Protein AF-A0A7V3H6P4-F1 (afdb_monomer_lite)

Foldseek 3Di:
DPPVPVVVVVVVVVVVVVVVVVVVVLVVVCCCCCVPVVADAPCSVVVVVVLVVVLVVCCVVPVDHSVVCVVVSVVVVVVVVVVCVVVLCVQQVPPDPPSNVSSHVVNVVVNVVSD

Sequence (115 aa):
MPGAPVELFLQTLLDGILIGGTLVVIAAGFSLCFGVMHVIDFAVGEWVMLGAYAAFWFQEFTGSDPLAALPLFFALFFAGGYLLQPLIQRVTAGRRPHPVLMGLLFTFGLATLAK

Structure (mmCIF, N/CA/C/O backbone):
data_AF-A0A7V3H6P4-F1
#
_entry.id   AF-A0A7V3H6P4-F1
#
loop_
_atom_site.group_PDB
_atom_site.id
_atom_site.type_symbol
_atom_site.label_atom_id
_atom_site.label_alt_id
_atom_site.label_comp_id
_atom_site.label_asym_id
_atom_site.label_entity_id
_atom_site.label_seq_id
_atom_site.pdbx_PDB_ins_code
_atom_site.Cartn_x
_atom_site.Cartn_y
_atom_site.Cartn_z
_atom_site.occupancy
_atom_site.B_iso_or_equiv
_atom_site.auth_seq_id
_atom_site.auth_comp_id
_atom_site.auth_asym_id
_atom_site.auth_atom_id
_atom_site.pdbx_PDB_model_num
ATOM 1 N N . MET A 1 1 ? -15.605 5.106 36.929 1.00 55.44 1 MET A N 1
ATOM 2 C CA . MET A 1 1 ? -15.333 3.653 36.892 1.00 55.44 1 MET A CA 1
ATOM 3 C C . MET A 1 1 ? -13.818 3.452 36.916 1.00 55.44 1 MET A C 1
ATOM 5 O O . MET A 1 1 ? -13.161 3.876 35.970 1.00 55.44 1 MET A O 1
ATOM 9 N N . PRO A 1 2 ? -13.243 2.944 38.022 1.00 51.41 2 PRO A N 1
ATOM 10 C CA . PRO A 1 2 ? -11.801 2.738 38.167 1.00 51.41 2 PRO A CA 1
ATOM 11 C C . PRO A 1 2 ? -11.371 1.537 37.308 1.00 51.41 2 PRO A C 1
ATOM 13 O O . PRO A 1 2 ? -11.807 0.418 37.544 1.00 51.41 2 PRO A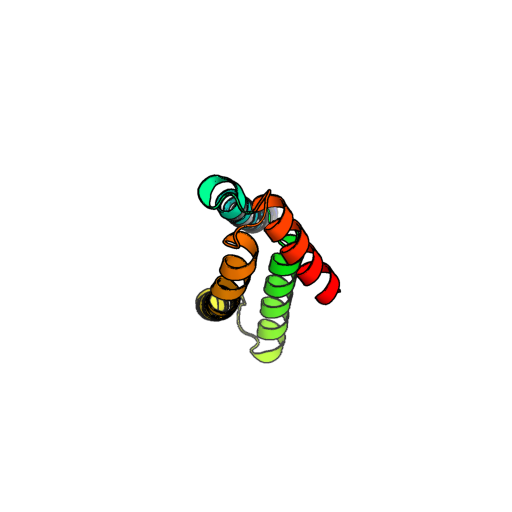 O 1
ATOM 16 N N . GLY A 1 3 ? -10.595 1.815 36.261 1.00 58.53 3 GLY A N 1
ATOM 17 C CA . GLY A 1 3 ? -10.220 0.890 35.176 1.00 58.53 3 GLY A CA 1
ATOM 18 C C . GLY A 1 3 ? -9.891 1.639 33.874 1.00 58.53 3 GLY A C 1
ATOM 19 O O . GLY A 1 3 ? -9.035 1.218 33.104 1.00 58.53 3 GLY A O 1
ATOM 20 N N . ALA A 1 4 ? -10.464 2.839 33.715 1.00 68.31 4 ALA A N 1
ATOM 21 C CA . ALA A 1 4 ? -10.285 3.718 32.559 1.00 68.31 4 ALA A CA 1
ATOM 22 C C . ALA A 1 4 ? -8.830 4.016 32.123 1.00 68.31 4 ALA A C 1
ATOM 24 O O . ALA A 1 4 ? -8.602 4.037 30.918 1.00 68.31 4 ALA A O 1
ATOM 25 N N . PRO A 1 5 ? -7.833 4.251 33.010 1.00 80.62 5 PRO A N 1
ATOM 26 C CA . PRO A 1 5 ? -6.511 4.669 32.537 1.00 80.62 5 PRO A CA 1
ATOM 27 C C . PRO A 1 5 ? -5.717 3.533 31.878 1.00 80.62 5 PRO A C 1
ATOM 29 O O . PRO A 1 5 ? -4.987 3.786 30.925 1.00 80.62 5 PRO A O 1
ATOM 32 N N . VAL A 1 6 ? -5.863 2.293 32.360 1.00 87.06 6 VAL A N 1
ATOM 33 C CA . VAL A 1 6 ? -5.159 1.132 31.787 1.00 87.06 6 VAL A CA 1
ATOM 34 C C . VAL A 1 6 ? -5.815 0.709 30.475 1.00 87.06 6 VAL A C 1
ATOM 36 O O . VAL A 1 6 ? -5.105 0.460 29.507 1.00 87.06 6 VAL A O 1
ATOM 39 N N . GLU A 1 7 ? -7.149 0.712 30.421 1.00 88.88 7 GLU A N 1
ATOM 40 C CA . GLU A 1 7 ? -7.918 0.440 29.199 1.00 88.88 7 GLU A CA 1
ATOM 41 C C . GLU A 1 7 ? -7.556 1.434 28.083 1.00 88.88 7 GLU A C 1
ATOM 43 O O . GLU A 1 7 ? -7.208 1.034 26.974 1.00 88.88 7 GLU A O 1
ATOM 48 N N . LEU A 1 8 ? -7.546 2.736 28.401 1.00 89.69 8 LEU A N 1
ATOM 49 C CA . LEU A 1 8 ? -7.212 3.795 27.448 1.00 89.69 8 LEU A CA 1
ATOM 50 C C . LEU A 1 8 ? -5.762 3.689 26.964 1.00 89.69 8 LEU A C 1
ATOM 52 O O . LEU A 1 8 ? -5.483 3.900 25.784 1.00 89.69 8 LEU A O 1
ATOM 56 N N . PHE A 1 9 ? -4.835 3.355 27.867 1.00 92.44 9 PHE A N 1
ATOM 57 C CA . PHE A 1 9 ? -3.438 3.135 27.509 1.00 92.44 9 PHE A CA 1
ATOM 58 C C . PHE A 1 9 ? -3.293 1.962 26.535 1.00 92.44 9 PHE A C 1
ATOM 60 O O . PHE A 1 9 ? -2.602 2.091 25.525 1.00 92.44 9 PHE A O 1
ATOM 67 N N . LEU A 1 10 ? -3.974 0.843 26.803 1.00 93.75 10 LEU A N 1
ATOM 68 C CA . LEU A 1 10 ? -3.932 -0.339 25.944 1.00 93.75 10 LEU A CA 1
ATOM 69 C C . LEU A 1 10 ? -4.540 -0.053 24.565 1.00 93.75 10 LEU A C 1
ATOM 71 O O . LEU A 1 10 ? -3.943 -0.403 23.551 1.00 93.75 10 LEU A O 1
ATOM 75 N N . GLN A 1 11 ? -5.685 0.631 24.526 1.00 92.44 11 GLN A N 1
ATOM 76 C CA . GLN A 1 11 ? -6.340 1.039 23.285 1.00 92.44 11 GLN A CA 1
ATOM 77 C C . GLN A 1 11 ? -5.448 1.969 22.456 1.00 92.44 11 GLN A C 1
ATOM 79 O O . GLN A 1 11 ? -5.217 1.710 21.282 1.00 92.44 11 GLN A O 1
ATOM 84 N N . THR A 1 12 ? -4.865 2.997 23.079 1.00 94.44 12 THR A N 1
ATOM 85 C CA . THR A 1 12 ? -3.969 3.941 22.388 1.00 94.44 12 THR A CA 1
ATOM 86 C C . THR A 1 12 ? -2.724 3.239 21.838 1.00 94.44 12 THR A C 1
ATOM 88 O O . THR A 1 12 ? -2.257 3.561 20.746 1.00 94.44 12 THR A O 1
ATOM 91 N N . LEU A 1 13 ? -2.180 2.262 22.574 1.00 96.06 13 LEU A N 1
ATOM 92 C CA . LEU A 1 13 ? -1.060 1.447 22.106 1.00 96.06 13 LEU A CA 1
ATOM 93 C C . LEU A 1 13 ? -1.455 0.628 20.869 1.00 96.06 13 LEU A C 1
ATOM 95 O O . LEU A 1 13 ? -0.710 0.603 19.891 1.00 96.06 13 LEU A O 1
ATOM 99 N N . LEU A 1 14 ? -2.623 -0.020 20.905 1.00 95.56 14 LEU A N 1
ATOM 100 C CA . LEU A 1 14 ? -3.153 -0.795 19.783 1.00 95.56 14 LEU A CA 1
ATOM 101 C C . LEU A 1 14 ? -3.408 0.092 18.562 1.00 95.56 14 LEU A C 1
ATOM 103 O O . LEU A 1 14 ? -2.929 -0.238 17.481 1.00 95.56 14 LEU A O 1
ATOM 107 N N . ASP A 1 15 ? -4.057 1.242 18.732 1.00 93.88 15 ASP A N 1
ATOM 108 C CA . ASP A 1 15 ? -4.292 2.210 17.656 1.00 93.88 15 ASP A CA 1
ATOM 109 C C . ASP A 1 15 ? -2.967 2.690 17.044 1.00 93.88 15 ASP A C 1
ATOM 111 O O . ASP A 1 15 ? -2.812 2.733 15.821 1.00 93.88 15 ASP A O 1
ATOM 115 N N . GLY A 1 16 ? -1.965 2.970 17.884 1.00 95.75 16 GLY A N 1
ATOM 116 C CA . GLY A 1 16 ? -0.620 3.329 17.440 1.00 95.75 16 GLY A CA 1
ATOM 117 C C . GLY A 1 16 ? 0.055 2.224 16.622 1.00 95.75 16 GLY A C 1
ATOM 118 O O . GLY A 1 16 ? 0.672 2.512 15.595 1.00 95.75 16 GLY A O 1
ATOM 119 N N . ILE A 1 17 ? -0.089 0.959 17.029 1.00 96.06 17 ILE A N 1
ATOM 120 C CA . ILE A 1 17 ? 0.433 -0.197 16.285 1.00 96.06 17 ILE A CA 1
ATOM 121 C C . ILE A 1 17 ? -0.313 -0.382 14.962 1.00 96.06 17 ILE A C 1
ATOM 123 O O . ILE A 1 17 ? 0.328 -0.650 13.949 1.00 96.06 17 ILE A O 1
ATOM 127 N N . LEU A 1 18 ? -1.636 -0.220 14.936 1.00 92.69 18 LEU A N 1
ATOM 128 C CA . LEU A 1 18 ? -2.442 -0.351 13.719 1.00 92.69 18 LEU A CA 1
ATOM 129 C C . LEU A 1 18 ? -2.075 0.724 12.685 1.00 92.69 18 LEU A C 1
ATOM 131 O O . LEU A 1 18 ? -1.838 0.417 11.510 1.00 92.69 18 LEU A O 1
ATOM 135 N N . ILE A 1 19 ? -1.944 1.978 13.124 1.00 93.56 19 ILE A N 1
ATOM 136 C CA . ILE A 1 19 ? -1.497 3.087 12.271 1.00 93.56 19 ILE A CA 1
ATOM 137 C C . ILE A 1 19 ? -0.048 2.862 11.821 1.00 93.56 19 ILE A C 1
ATOM 139 O O . ILE A 1 19 ? 0.257 2.971 10.632 1.00 93.56 19 ILE A O 1
ATOM 143 N N . GLY A 1 20 ? 0.846 2.495 12.744 1.00 95.69 20 GLY A N 1
ATOM 144 C CA . GLY A 1 20 ? 2.249 2.211 12.441 1.00 95.69 20 GLY A CA 1
ATOM 145 C C . GLY A 1 20 ? 2.413 1.062 11.445 1.00 95.69 20 GLY A C 1
ATOM 146 O O . GLY A 1 20 ? 3.170 1.185 10.485 1.00 95.69 20 GLY A O 1
ATOM 147 N N . GLY A 1 21 ? 1.651 -0.019 11.613 1.00 92.50 21 GLY A N 1
ATOM 148 C CA . GLY A 1 21 ? 1.613 -1.151 10.692 1.00 92.50 21 GLY A CA 1
ATOM 149 C C . GLY A 1 21 ? 1.181 -0.732 9.291 1.00 92.50 21 GLY A C 1
ATOM 150 O O . GLY A 1 21 ? 1.831 -1.099 8.315 1.00 92.50 21 GLY A O 1
ATOM 151 N N . THR A 1 22 ? 0.160 0.119 9.185 1.00 90.31 22 THR A N 1
ATOM 152 C CA . THR A 1 22 ? -0.292 0.665 7.896 1.00 90.31 22 THR A CA 1
ATOM 153 C C . THR A 1 22 ? 0.825 1.451 7.199 1.00 90.31 22 THR A C 1
ATOM 155 O O . THR A 1 22 ? 1.098 1.229 6.019 1.00 90.31 22 THR A O 1
ATOM 158 N N . LEU A 1 23 ? 1.539 2.312 7.932 1.00 92.62 23 LEU A N 1
ATOM 159 C CA . LEU A 1 23 ? 2.673 3.071 7.390 1.00 92.62 23 LEU A CA 1
ATOM 160 C C . LEU A 1 23 ? 3.840 2.164 6.968 1.00 92.62 23 LEU A C 1
ATOM 162 O O . LEU A 1 23 ? 4.439 2.392 5.917 1.00 92.62 23 LEU A O 1
ATOM 166 N N . VAL A 1 24 ? 4.143 1.119 7.746 1.00 94.88 24 VAL A N 1
ATOM 167 C CA . VAL A 1 24 ? 5.183 0.128 7.416 1.00 94.88 24 VAL A CA 1
ATOM 168 C C . VAL A 1 24 ? 4.840 -0.624 6.131 1.00 94.88 24 VAL A C 1
ATOM 170 O O . VAL A 1 24 ? 5.714 -0.795 5.284 1.00 94.88 24 VAL A O 1
ATOM 173 N N . VAL A 1 25 ? 3.583 -1.034 5.947 1.00 90.56 25 VAL A N 1
ATOM 174 C CA . VAL A 1 25 ? 3.130 -1.714 4.722 1.00 90.56 25 VAL A CA 1
ATOM 175 C C . VAL A 1 25 ? 3.280 -0.803 3.501 1.00 90.56 25 VAL A C 1
ATOM 177 O O . VAL A 1 25 ? 3.815 -1.235 2.478 1.00 90.56 25 VAL A O 1
ATOM 180 N N . ILE A 1 26 ? 2.884 0.470 3.613 1.00 90.25 26 ILE A N 1
ATOM 181 C CA . ILE A 1 26 ? 3.050 1.461 2.537 1.00 90.25 26 ILE A CA 1
ATOM 182 C C . ILE A 1 26 ? 4.538 1.644 2.196 1.00 90.25 26 ILE A C 1
ATOM 184 O O . ILE A 1 26 ? 4.925 1.592 1.026 1.00 90.25 26 ILE A O 1
ATOM 188 N N . ALA A 1 27 ? 5.391 1.805 3.212 1.00 90.81 27 ALA A N 1
ATOM 189 C CA . ALA A 1 27 ? 6.832 1.962 3.029 1.00 90.81 27 ALA A CA 1
ATOM 190 C C . ALA A 1 27 ? 7.485 0.717 2.403 1.00 90.81 27 ALA A C 1
ATOM 192 O O . ALA A 1 27 ? 8.353 0.844 1.537 1.00 90.81 27 ALA A O 1
ATOM 193 N N . ALA A 1 28 ? 7.053 -0.484 2.795 1.00 91.06 28 ALA A N 1
ATOM 194 C CA . ALA A 1 28 ? 7.533 -1.738 2.222 1.00 91.06 28 ALA A CA 1
ATOM 195 C C . ALA A 1 28 ? 7.176 -1.853 0.731 1.00 91.06 28 ALA A C 1
ATOM 197 O O . ALA A 1 28 ? 8.038 -2.209 -0.071 1.00 91.06 28 ALA A O 1
ATOM 198 N N . GLY A 1 29 ? 5.947 -1.489 0.343 1.00 86.88 29 GLY A N 1
ATOM 199 C CA . GLY A 1 29 ? 5.526 -1.457 -1.062 1.00 86.88 29 GLY A CA 1
ATOM 200 C C . GLY A 1 29 ? 6.365 -0.490 -1.901 1.00 86.88 29 GLY A C 1
ATOM 201 O O . GLY A 1 29 ? 6.873 -0.860 -2.960 1.00 86.88 29 GLY A O 1
ATOM 202 N N . PHE A 1 30 ? 6.605 0.717 -1.380 1.00 85.94 30 PHE A N 1
ATOM 203 C CA . PHE A 1 30 ? 7.504 1.686 -2.008 1.00 85.94 30 PHE A CA 1
ATOM 204 C C . PHE A 1 30 ? 8.931 1.128 -2.151 1.00 85.94 30 PHE A C 1
ATOM 206 O O . PHE A 1 30 ? 9.518 1.170 -3.231 1.00 85.94 30 PHE A O 1
ATOM 213 N N . SER A 1 31 ? 9.480 0.529 -1.091 1.00 88.06 31 SER A N 1
ATOM 214 C CA . SER A 1 31 ? 10.814 -0.081 -1.121 1.00 88.06 31 SER A CA 1
ATOM 215 C C . SER A 1 31 ? 10.926 -1.219 -2.142 1.00 88.06 31 SER A C 1
ATOM 217 O O . SER A 1 31 ? 11.951 -1.327 -2.809 1.00 88.06 31 SER A O 1
ATOM 219 N N . LEU A 1 32 ? 9.880 -2.025 -2.332 1.00 86.62 32 LEU A N 1
ATOM 220 C CA . LEU A 1 32 ? 9.837 -3.081 -3.350 1.00 86.62 32 LEU A CA 1
ATOM 221 C C . LEU A 1 32 ? 9.883 -2.522 -4.781 1.00 86.62 32 LEU A C 1
ATOM 223 O O . LEU A 1 32 ? 10.664 -3.010 -5.605 1.00 86.62 32 LEU A O 1
ATOM 227 N N . CYS A 1 33 ? 9.099 -1.478 -5.071 1.00 80.75 33 CYS A N 1
ATOM 228 C CA . CYS A 1 33 ? 9.083 -0.836 -6.389 1.00 80.75 33 CYS A CA 1
ATOM 229 C C . CYS A 1 33 ? 10.445 -0.242 -6.763 1.00 80.75 33 CYS A C 1
ATOM 231 O O . CYS A 1 33 ? 10.968 -0.494 -7.852 1.00 80.75 33 CYS A O 1
ATOM 233 N N . PHE A 1 34 ? 11.056 0.489 -5.835 1.00 74.50 34 PHE A N 1
ATOM 234 C CA . PHE A 1 34 ? 12.319 1.174 -6.087 1.00 74.50 34 PHE A CA 1
ATOM 235 C C . PHE A 1 34 ? 13.540 0.268 -5.928 1.00 74.50 34 PHE A C 1
ATOM 237 O O . PHE A 1 34 ? 14.441 0.298 -6.762 1.00 74.50 34 PHE A O 1
ATOM 244 N N . GLY A 1 35 ? 13.582 -0.532 -4.865 1.00 77.62 35 GLY A N 1
ATOM 245 C CA . GLY A 1 35 ? 14.761 -1.295 -4.460 1.00 77.62 35 GLY A CA 1
ATOM 246 C C . GLY A 1 35 ? 14.984 -2.573 -5.261 1.00 77.62 35 GLY A C 1
ATOM 247 O O . GLY A 1 35 ? 16.130 -2.953 -5.481 1.00 77.62 35 GLY A O 1
ATOM 248 N N . VAL A 1 36 ? 13.912 -3.230 -5.717 1.00 78.56 36 VAL A N 1
ATOM 249 C CA . VAL A 1 36 ? 14.021 -4.488 -6.474 1.00 78.56 36 VAL A CA 1
ATOM 250 C C . VAL A 1 36 ? 13.734 -4.257 -7.954 1.00 78.56 36 VAL A C 1
ATOM 252 O O . VAL A 1 36 ? 14.537 -4.635 -8.809 1.00 78.56 36 VAL A O 1
ATOM 255 N N . MET A 1 37 ? 12.612 -3.606 -8.274 1.00 74.69 37 MET A N 1
ATOM 256 C CA . MET A 1 37 ? 12.162 -3.468 -9.665 1.00 74.69 37 MET A CA 1
ATOM 257 C C . MET A 1 37 ? 12.848 -2.329 -10.430 1.00 74.69 37 MET A C 1
ATOM 259 O O . MET A 1 37 ? 12.773 -2.313 -11.655 1.00 74.69 37 MET A O 1
ATOM 263 N N . HIS A 1 38 ? 13.540 -1.406 -9.748 1.00 71.94 38 HIS A N 1
ATOM 264 C CA . HIS A 1 38 ? 14.179 -0.226 -10.355 1.00 71.94 38 HIS A CA 1
ATOM 265 C C . HIS A 1 38 ? 13.215 0.611 -11.227 1.00 71.94 38 HIS A C 1
ATOM 267 O O . HIS A 1 38 ? 13.634 1.287 -12.171 1.00 71.94 38 HIS A O 1
ATOM 273 N N . VAL A 1 39 ? 11.915 0.576 -10.910 1.00 71.06 39 VAL A N 1
ATOM 274 C CA . VAL A 1 39 ? 10.873 1.383 -11.554 1.00 71.06 39 VAL A CA 1
ATOM 275 C C . VAL A 1 39 ? 10.423 2.441 -10.557 1.00 71.06 39 VAL A C 1
ATOM 277 O O . VAL A 1 39 ? 9.969 2.126 -9.461 1.00 71.06 39 VAL A O 1
ATOM 280 N N . ILE A 1 40 ? 10.562 3.705 -10.948 1.00 72.62 40 ILE A N 1
ATOM 281 C CA . ILE A 1 40 ? 10.112 4.843 -10.149 1.00 72.62 40 ILE A CA 1
ATOM 282 C C . ILE A 1 40 ? 8.627 5.057 -10.454 1.00 72.62 40 ILE A C 1
ATOM 284 O O . ILE A 1 40 ? 8.279 5.474 -11.560 1.00 72.62 40 ILE A O 1
ATOM 288 N N . ASP A 1 41 ? 7.772 4.747 -9.482 1.00 79.12 41 ASP A N 1
ATOM 289 C CA . ASP A 1 41 ? 6.332 4.999 -9.544 1.00 79.12 41 ASP A CA 1
ATOM 290 C C . ASP A 1 41 ? 5.997 6.280 -8.766 1.00 79.12 41 ASP A C 1
ATOM 292 O O . ASP A 1 41 ? 6.234 6.359 -7.560 1.00 79.12 41 ASP A O 1
ATOM 296 N N . PHE A 1 42 ? 5.468 7.297 -9.454 1.00 79.25 42 PHE A N 1
ATOM 297 C CA . PHE A 1 42 ? 4.972 8.520 -8.810 1.00 79.25 42 PHE A CA 1
ATOM 298 C C . PHE A 1 42 ? 3.507 8.426 -8.366 1.00 79.25 42 PHE A C 1
ATOM 300 O O . PHE A 1 42 ? 3.076 9.241 -7.552 1.00 79.25 42 PHE A O 1
ATOM 307 N N . ALA A 1 43 ? 2.765 7.422 -8.837 1.00 83.88 43 ALA A N 1
ATOM 308 C CA . ALA A 1 43 ? 1.349 7.226 -8.537 1.00 83.88 43 ALA A CA 1
ATOM 309 C C . ALA A 1 43 ? 1.107 6.475 -7.215 1.00 83.88 43 ALA A C 1
ATOM 311 O O . ALA A 1 43 ? -0.022 6.126 -6.878 1.00 83.88 43 ALA A O 1
ATOM 312 N N . VAL A 1 44 ? 2.157 6.235 -6.419 1.00 83.44 44 VAL A N 1
ATOM 313 C CA . VAL A 1 44 ? 2.081 5.496 -5.143 1.00 83.44 44 VAL A CA 1
ATOM 314 C C . VAL A 1 44 ? 1.006 6.067 -4.217 1.00 83.44 44 VAL A C 1
ATOM 316 O O . VAL A 1 44 ? 0.248 5.311 -3.614 1.00 83.44 44 VAL A O 1
ATOM 319 N N . GLY A 1 45 ? 0.898 7.396 -4.137 1.00 85.88 45 GLY A N 1
ATOM 320 C CA . GLY A 1 45 ? -0.139 8.054 -3.341 1.00 85.88 45 GLY A CA 1
ATOM 321 C C . GLY A 1 45 ? -1.555 7.769 -3.846 1.00 85.88 45 GLY A C 1
ATOM 322 O O . GLY A 1 45 ? -2.461 7.570 -3.040 1.00 85.88 45 GLY A O 1
ATOM 323 N N . GLU A 1 46 ? -1.756 7.688 -5.161 1.00 88.31 46 GLU A N 1
ATOM 324 C CA . GLU A 1 46 ? -3.062 7.367 -5.744 1.00 88.31 46 GLU A CA 1
ATOM 325 C C . GLU A 1 46 ? -3.423 5.898 -5.561 1.00 88.31 46 GLU A C 1
ATOM 327 O O . GLU A 1 46 ? -4.578 5.608 -5.264 1.00 88.31 46 GLU A O 1
ATOM 332 N N . TRP A 1 47 ? -2.457 4.976 -5.639 1.00 86.50 47 TRP A N 1
ATOM 333 C CA . TRP A 1 47 ? -2.696 3.566 -5.316 1.00 86.50 47 TRP A CA 1
ATOM 334 C C . TRP A 1 47 ? -3.154 3.385 -3.867 1.00 86.50 47 TRP A C 1
ATOM 336 O O . TRP A 1 47 ? -4.111 2.655 -3.607 1.00 86.50 47 TRP A O 1
ATOM 346 N N . VAL A 1 48 ? -2.518 4.095 -2.928 1.00 89.31 48 VAL A N 1
ATOM 347 C CA . VAL A 1 48 ? -2.925 4.094 -1.515 1.00 89.31 48 VAL A CA 1
ATOM 348 C C . VAL A 1 48 ? -4.332 4.673 -1.352 1.00 89.31 48 VAL A C 1
ATOM 350 O O . VAL A 1 48 ? -5.157 4.079 -0.658 1.00 89.31 48 VAL A O 1
ATOM 353 N N . MET A 1 49 ? -4.639 5.789 -2.021 1.00 90.75 49 MET A N 1
ATOM 354 C CA . MET A 1 49 ? -5.971 6.404 -1.966 1.00 90.75 49 MET A CA 1
ATOM 355 C C . MET A 1 49 ? -7.053 5.504 -2.568 1.00 90.75 49 MET A C 1
ATOM 357 O O . MET A 1 49 ? -8.104 5.332 -1.957 1.00 90.75 49 MET A O 1
ATOM 361 N N . LEU A 1 50 ? -6.798 4.878 -3.720 1.00 90.69 50 LEU A N 1
ATOM 362 C CA . LEU A 1 50 ? -7.705 3.904 -4.335 1.00 90.69 50 LEU A CA 1
ATOM 363 C C . LEU A 1 50 ? -7.996 2.734 -3.391 1.00 90.69 50 LEU A C 1
ATOM 365 O O . LEU A 1 50 ? -9.151 2.338 -3.254 1.00 90.69 50 LEU A O 1
ATOM 369 N N . GLY A 1 51 ? -6.972 2.207 -2.714 1.00 90.06 51 GLY A N 1
ATOM 370 C CA . GLY A 1 51 ? -7.139 1.155 -1.711 1.00 90.06 51 GLY A CA 1
ATOM 371 C C . GLY A 1 51 ? -7.999 1.604 -0.528 1.00 90.06 51 GLY A C 1
ATOM 372 O O . GLY A 1 51 ? -8.924 0.894 -0.135 1.00 90.06 51 GLY A O 1
ATOM 373 N N . ALA A 1 52 ? -7.747 2.806 -0.002 1.00 89.81 52 ALA A N 1
ATOM 374 C CA . ALA A 1 52 ? -8.519 3.375 1.101 1.00 89.81 52 ALA A CA 1
ATOM 375 C C . ALA A 1 52 ? -9.995 3.605 0.726 1.00 89.81 52 ALA A C 1
ATOM 377 O O . ALA A 1 52 ? -10.888 3.240 1.489 1.00 89.81 52 ALA A O 1
ATOM 378 N N . TYR A 1 53 ? -10.271 4.147 -0.464 1.00 90.94 53 TYR A N 1
ATOM 379 C CA . TYR A 1 53 ? -11.643 4.322 -0.944 1.00 90.94 53 TYR A CA 1
ATOM 380 C C . TYR A 1 53 ? -12.337 2.987 -1.218 1.00 90.94 53 TYR A C 1
ATOM 382 O O . TYR A 1 53 ? -13.506 2.842 -0.875 1.00 90.94 53 TYR A O 1
ATOM 390 N N . ALA A 1 54 ? -11.639 1.996 -1.778 1.00 90.38 54 ALA A N 1
ATOM 391 C CA . ALA A 1 54 ? -12.205 0.662 -1.967 1.00 90.38 54 ALA A CA 1
ATOM 392 C C . ALA A 1 54 ? -12.624 0.034 -0.626 1.00 90.38 54 ALA A C 1
ATOM 394 O O . ALA A 1 54 ? -13.723 -0.512 -0.522 1.00 90.38 54 ALA A O 1
ATOM 395 N N . ALA A 1 55 ? -11.791 0.178 0.410 1.00 89.56 55 ALA A N 1
ATOM 396 C CA . ALA A 1 55 ? -12.106 -0.249 1.771 1.00 89.56 55 ALA A CA 1
ATOM 397 C C . ALA A 1 55 ? -13.318 0.501 2.356 1.00 89.56 55 ALA A C 1
ATOM 399 O O . ALA A 1 55 ? -14.218 -0.137 2.903 1.00 89.56 55 ALA A O 1
ATOM 400 N N . PHE A 1 56 ? -13.381 1.826 2.184 1.00 89.69 56 PHE A N 1
ATOM 401 C CA . PHE A 1 56 ? -14.512 2.649 2.627 1.00 89.69 56 PHE A CA 1
ATOM 402 C C . PHE A 1 56 ? -15.832 2.229 1.959 1.00 89.69 56 PHE A C 1
ATOM 404 O O . PHE A 1 56 ? -16.817 1.965 2.643 1.00 89.69 56 PHE A O 1
ATOM 411 N N . TRP A 1 57 ? -15.850 2.101 0.629 1.00 89.75 57 TRP A N 1
ATOM 412 C CA . TRP A 1 57 ? -17.053 1.706 -0.116 1.00 89.75 57 TRP A CA 1
ATOM 413 C C . TRP A 1 57 ? -17.494 0.282 0.233 1.00 89.75 57 TRP A C 1
ATOM 415 O O . TRP A 1 57 ? -18.685 0.009 0.352 1.00 89.75 57 TRP A O 1
ATOM 425 N N . PHE A 1 58 ? -16.549 -0.635 0.442 1.00 90.81 58 PHE A N 1
ATOM 426 C CA . PHE A 1 58 ? -16.873 -1.991 0.874 1.00 90.81 58 PHE A CA 1
ATOM 427 C C . PHE A 1 58 ? -17.552 -2.026 2.246 1.00 90.81 58 PHE A C 1
ATOM 429 O O . PHE A 1 58 ? -18.525 -2.767 2.420 1.00 90.81 58 PHE A O 1
ATOM 436 N N . GLN A 1 59 ? -17.064 -1.217 3.193 1.00 89.56 59 GLN A N 1
ATOM 437 C CA . GLN A 1 59 ? -17.682 -1.075 4.508 1.00 89.56 59 GLN A CA 1
ATOM 438 C C . GLN A 1 59 ? -19.102 -0.520 4.393 1.00 89.56 59 GLN A C 1
ATOM 440 O O . GLN A 1 59 ? -20.010 -1.067 5.013 1.00 89.56 59 GLN A O 1
ATOM 445 N N . GLU A 1 60 ? -19.303 0.506 3.565 1.00 90.69 60 GLU A N 1
ATOM 446 C CA . GLU A 1 60 ? -20.610 1.137 3.363 1.00 90.69 60 GLU A CA 1
ATOM 447 C C . GLU A 1 60 ? -21.649 0.154 2.797 1.00 90.69 60 GLU A C 1
ATOM 449 O O . GLU A 1 60 ? -22.785 0.109 3.264 1.00 90.69 60 GLU A O 1
ATOM 454 N N . PHE A 1 61 ? -21.274 -0.683 1.821 1.00 89.00 61 PHE A N 1
ATOM 455 C CA . PHE A 1 61 ? -22.225 -1.620 1.209 1.00 89.00 61 PHE A CA 1
ATOM 456 C C . PHE A 1 61 ? -22.452 -2.901 2.005 1.00 89.00 61 PHE A C 1
ATOM 458 O O . PHE A 1 61 ? -23.558 -3.438 1.996 1.00 89.00 61 PHE A O 1
ATOM 465 N N . THR A 1 62 ? -21.403 -3.435 2.630 1.00 87.38 62 THR A N 1
ATOM 466 C CA . THR A 1 62 ? -21.454 -4.773 3.241 1.00 87.38 62 THR A CA 1
ATOM 467 C C . THR A 1 62 ? -21.673 -4.696 4.751 1.00 87.38 62 THR A C 1
ATOM 469 O O . THR A 1 62 ? -22.103 -5.670 5.363 1.00 87.38 62 THR A O 1
ATOM 472 N N . GLY A 1 63 ? -21.357 -3.558 5.379 1.00 85.94 63 GLY A N 1
ATOM 473 C CA . GLY A 1 63 ? -21.363 -3.388 6.836 1.00 85.94 63 GLY A CA 1
ATOM 474 C C . GLY A 1 63 ? -20.303 -4.223 7.569 1.00 85.94 63 GLY A C 1
ATOM 475 O O . GLY A 1 63 ? -20.239 -4.197 8.796 1.00 85.94 63 GLY A O 1
ATOM 476 N N . SER A 1 64 ? -19.483 -4.983 6.839 1.00 85.62 64 SER A N 1
ATOM 477 C CA . SER A 1 64 ? -18.433 -5.846 7.375 1.00 85.62 64 SER A CA 1
ATOM 478 C C . SER A 1 64 ? -17.106 -5.109 7.528 1.00 85.62 64 SER A C 1
ATOM 480 O O . SER A 1 64 ? -16.833 -4.145 6.813 1.00 85.62 64 SER A O 1
ATOM 482 N N . ASP A 1 65 ? -16.258 -5.621 8.418 1.00 86.06 65 ASP A N 1
ATOM 483 C CA . ASP A 1 65 ? -14.912 -5.102 8.651 1.00 86.06 65 ASP A CA 1
ATOM 484 C C . ASP A 1 65 ? -14.078 -5.092 7.346 1.00 86.06 65 ASP A C 1
ATOM 486 O O . ASP A 1 65 ? -13.922 -6.149 6.719 1.00 86.06 65 ASP A O 1
ATOM 490 N N . PRO A 1 66 ? -13.520 -3.937 6.926 1.00 83.38 66 PRO A N 1
ATOM 491 C CA . PRO A 1 66 ? -12.630 -3.843 5.769 1.00 83.38 66 PRO A CA 1
ATOM 492 C C . PRO A 1 66 ? -11.448 -4.816 5.808 1.00 83.38 66 PRO A C 1
ATOM 494 O O . PRO A 1 66 ? -11.002 -5.275 4.754 1.00 83.38 66 PRO A O 1
ATOM 497 N N . LEU A 1 67 ? -10.954 -5.167 7.002 1.00 83.50 67 LEU A N 1
ATOM 498 C CA . LEU A 1 67 ? -9.867 -6.138 7.149 1.00 83.50 67 LEU A CA 1
ATOM 499 C C . LEU A 1 67 ? -10.278 -7.541 6.687 1.00 83.50 67 LEU A C 1
ATOM 501 O O . LEU A 1 67 ? -9.445 -8.279 6.162 1.00 83.50 67 LEU A O 1
ATOM 505 N N . ALA A 1 68 ? -11.551 -7.920 6.822 1.00 85.69 68 ALA A N 1
ATOM 506 C CA . ALA A 1 68 ? -12.033 -9.223 6.363 1.00 85.69 68 ALA A CA 1
ATOM 507 C C . ALA A 1 68 ? -12.031 -9.335 4.826 1.00 85.69 68 ALA A C 1
ATOM 509 O O . ALA A 1 68 ? -11.885 -10.429 4.280 1.00 85.69 68 ALA A O 1
ATOM 510 N N . ALA A 1 69 ? -12.131 -8.205 4.122 1.00 86.81 69 ALA A N 1
ATOM 511 C CA . ALA A 1 69 ? -12.061 -8.136 2.664 1.00 86.81 69 ALA A CA 1
ATOM 512 C C . ALA A 1 69 ? -10.639 -8.031 2.106 1.00 86.81 69 ALA A C 1
ATOM 514 O O . ALA A 1 69 ? -10.467 -7.962 0.887 1.00 86.81 69 ALA A O 1
ATOM 515 N N . LEU A 1 70 ? -9.610 -8.079 2.957 1.00 87.62 70 LEU A N 1
ATOM 516 C CA . LEU A 1 70 ? -8.214 -8.015 2.528 1.00 87.62 70 LEU A CA 1
ATOM 517 C C . LEU A 1 70 ? -7.871 -9.0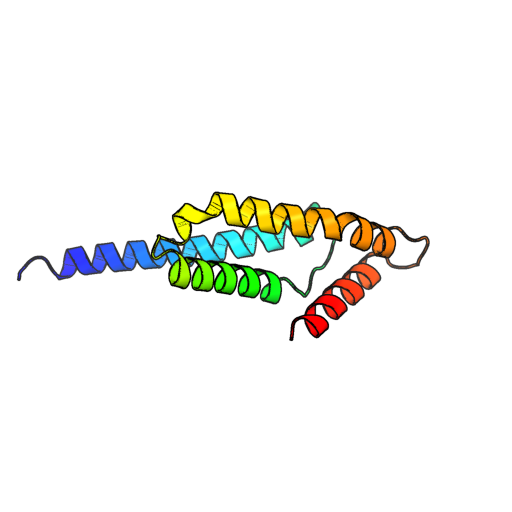14 1.399 1.00 87.62 70 LEU A C 1
ATOM 519 O O . LEU A 1 70 ? -7.234 -8.590 0.433 1.00 87.62 70 LEU A O 1
ATOM 523 N N . PRO A 1 71 ? -8.318 -10.293 1.421 1.00 90.00 71 PRO A N 1
ATOM 524 C CA . PRO A 1 71 ? -8.039 -11.228 0.328 1.00 90.00 71 PRO A CA 1
ATOM 525 C C . PRO A 1 71 ? -8.696 -10.813 -0.993 1.00 90.00 71 PRO A C 1
ATOM 527 O O . PRO A 1 71 ? -8.111 -10.982 -2.063 1.00 90.00 71 PRO A O 1
ATOM 530 N N . LEU A 1 72 ? -9.904 -10.249 -0.920 1.00 90.25 72 LEU A N 1
ATOM 531 C CA . LEU A 1 72 ? -10.647 -9.776 -2.083 1.00 90.25 72 LEU A CA 1
ATOM 532 C C . LEU A 1 72 ? -9.958 -8.560 -2.709 1.00 90.25 72 LEU A C 1
ATOM 534 O O . LEU A 1 72 ? -9.746 -8.535 -3.920 1.00 90.25 72 LEU A O 1
ATOM 538 N N . PHE A 1 73 ? -9.557 -7.582 -1.893 1.00 90.25 73 PHE A N 1
ATOM 539 C CA . PHE A 1 73 ? -8.815 -6.419 -2.375 1.00 90.25 73 PHE A CA 1
ATOM 540 C C . PHE A 1 73 ? -7.457 -6.808 -2.940 1.00 90.25 73 PHE A C 1
ATOM 542 O O . PHE A 1 73 ? -7.093 -6.335 -4.014 1.00 90.25 73 PHE A O 1
ATOM 549 N N . PHE A 1 74 ? -6.737 -7.715 -2.278 1.00 89.88 74 PHE A N 1
ATOM 550 C CA . PHE A 1 74 ? -5.483 -8.239 -2.803 1.00 89.88 74 PHE A CA 1
ATOM 551 C C . PHE A 1 74 ? -5.675 -8.844 -4.199 1.00 89.88 74 PHE A C 1
ATOM 553 O O . PHE A 1 74 ? -4.940 -8.493 -5.118 1.00 89.88 74 PHE A O 1
ATOM 560 N N . ALA A 1 75 ? -6.700 -9.681 -4.392 1.00 92.94 75 ALA A N 1
ATOM 561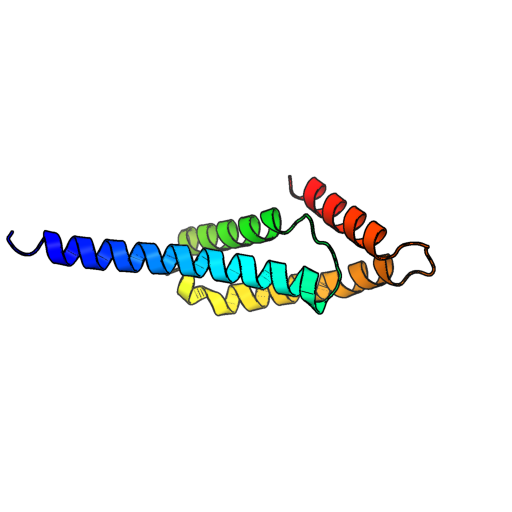 C CA . ALA A 1 75 ? -7.010 -10.261 -5.697 1.00 92.94 75 ALA A CA 1
ATOM 562 C C . ALA A 1 75 ? -7.380 -9.197 -6.747 1.00 92.94 75 ALA A C 1
ATOM 564 O O . ALA A 1 75 ? -6.913 -9.271 -7.883 1.00 92.94 75 ALA A O 1
ATOM 565 N N . LEU A 1 76 ? -8.176 -8.191 -6.370 1.00 92.31 76 LEU A N 1
ATOM 566 C CA . LEU A 1 76 ? -8.602 -7.110 -7.261 1.00 92.31 76 LEU A CA 1
ATOM 567 C C . LEU A 1 76 ? -7.418 -6.250 -7.732 1.00 92.31 76 LEU A C 1
ATOM 569 O O . LEU A 1 76 ? -7.239 -6.050 -8.935 1.00 92.31 76 LEU A O 1
ATOM 573 N N . PHE A 1 77 ? -6.586 -5.777 -6.800 1.00 90.38 77 PHE A N 1
ATOM 574 C CA . PHE A 1 77 ? -5.405 -4.970 -7.116 1.00 90.38 77 PHE A CA 1
ATOM 575 C C . PHE A 1 77 ? -4.336 -5.787 -7.847 1.00 90.38 77 PHE A C 1
ATOM 577 O O . PHE A 1 77 ? -3.709 -5.273 -8.772 1.00 90.38 77 PHE A O 1
ATOM 584 N N . PHE A 1 78 ? -4.169 -7.068 -7.506 1.00 90.31 78 PHE A N 1
ATOM 585 C CA . PHE A 1 78 ? -3.286 -7.969 -8.242 1.00 90.31 78 PHE A CA 1
ATOM 586 C C . PHE A 1 78 ? -3.747 -8.148 -9.692 1.00 90.31 78 PHE A C 1
ATOM 588 O O . PHE A 1 78 ? -2.936 -8.025 -10.606 1.00 90.31 78 PHE A O 1
ATOM 595 N N . ALA A 1 79 ? -5.043 -8.377 -9.925 1.00 92.94 79 ALA A N 1
ATOM 596 C CA . ALA A 1 79 ? -5.594 -8.497 -11.272 1.00 92.94 79 ALA A CA 1
ATOM 597 C C . ALA A 1 79 ? -5.414 -7.198 -12.076 1.00 92.94 79 ALA A C 1
ATOM 599 O O . ALA A 1 79 ? -4.961 -7.243 -13.220 1.00 92.94 79 ALA A O 1
ATOM 600 N N . GLY A 1 80 ? -5.696 -6.039 -11.471 1.00 90.06 80 GLY A N 1
ATOM 601 C CA . GLY A 1 80 ? -5.468 -4.734 -12.099 1.00 90.06 80 GLY A CA 1
ATOM 602 C C . GLY A 1 80 ? -3.997 -4.501 -12.459 1.00 90.06 80 GLY A C 1
ATOM 603 O O . GLY A 1 80 ? -3.681 -4.146 -13.595 1.00 90.06 80 GLY A O 1
ATOM 604 N N . GLY A 1 81 ? -3.086 -4.779 -11.522 1.00 87.56 81 GLY A N 1
ATOM 605 C CA . GLY A 1 81 ? -1.642 -4.680 -11.736 1.00 87.56 81 GLY A CA 1
ATOM 606 C C . GLY A 1 81 ? -1.136 -5.639 -12.815 1.00 87.56 81 GLY A C 1
ATOM 607 O O . GLY A 1 81 ? -0.362 -5.235 -13.679 1.00 87.56 81 GLY A O 1
ATOM 608 N N . TYR A 1 82 ? -1.626 -6.881 -12.830 1.00 88.81 82 TYR A N 1
ATOM 609 C CA . TYR A 1 82 ? -1.279 -7.883 -13.839 1.00 88.81 82 TYR A CA 1
ATOM 610 C C . TYR A 1 82 ? -1.696 -7.452 -15.251 1.00 88.81 82 TYR A C 1
ATOM 612 O O . TYR A 1 82 ? -0.945 -7.638 -16.208 1.00 88.81 82 TYR A O 1
ATOM 620 N N . LEU A 1 83 ? -2.863 -6.817 -15.390 1.00 88.56 83 LEU A N 1
ATOM 621 C CA . LEU A 1 83 ? -3.327 -6.262 -16.664 1.00 88.56 83 LEU A CA 1
ATOM 622 C C . LEU A 1 83 ? -2.516 -5.029 -17.100 1.00 88.56 83 LEU A C 1
ATOM 624 O O . LEU A 1 83 ? -2.292 -4.839 -18.298 1.00 88.56 83 LEU A O 1
ATOM 628 N N . LEU A 1 84 ? -2.039 -4.212 -16.153 1.00 83.50 84 LEU A N 1
ATOM 629 C CA . LEU A 1 84 ? -1.163 -3.067 -16.435 1.00 83.50 84 LEU A CA 1
ATOM 630 C C . LEU A 1 84 ? 0.283 -3.472 -16.751 1.00 83.50 84 LEU A C 1
ATOM 632 O O . LEU A 1 84 ? 0.959 -2.792 -17.526 1.00 83.50 84 LEU A O 1
ATOM 636 N N . GLN A 1 85 ? 0.771 -4.573 -16.183 1.00 82.56 85 GLN A N 1
ATOM 637 C CA . GLN A 1 85 ? 2.146 -5.046 -16.342 1.00 82.56 85 GLN A CA 1
ATOM 638 C C . GLN A 1 85 ? 2.635 -5.097 -17.806 1.00 82.56 85 GLN A C 1
ATOM 640 O O . GLN A 1 85 ? 3.714 -4.560 -18.073 1.00 82.56 85 GLN A O 1
ATOM 645 N N . PRO A 1 86 ? 1.897 -5.656 -18.789 1.00 81.88 86 PRO A N 1
ATOM 646 C CA . PRO A 1 86 ? 2.343 -5.669 -20.183 1.00 81.88 86 PRO A CA 1
ATOM 647 C C . PRO A 1 86 ? 2.420 -4.270 -20.813 1.00 81.88 86 PRO A C 1
ATOM 649 O O . PRO A 1 86 ? 3.249 -4.051 -21.695 1.00 81.88 86 PRO A O 1
ATOM 652 N N . LEU A 1 87 ? 1.595 -3.310 -20.381 1.00 77.75 87 LEU A N 1
ATOM 653 C CA . LEU A 1 87 ? 1.675 -1.913 -20.827 1.00 77.75 87 LEU A CA 1
ATOM 654 C C . LEU A 1 87 ? 2.952 -1.249 -20.310 1.00 77.75 87 LEU A C 1
ATOM 656 O O . LEU A 1 87 ? 3.695 -0.665 -21.099 1.00 77.75 87 LEU A O 1
ATOM 660 N N . ILE A 1 88 ? 3.245 -1.417 -19.019 1.00 75.81 88 ILE A N 1
ATOM 661 C CA . ILE A 1 88 ? 4.476 -0.911 -18.398 1.00 75.81 88 ILE A CA 1
ATOM 662 C C . ILE A 1 88 ? 5.696 -1.517 -19.099 1.00 75.81 88 ILE A C 1
ATOM 664 O O . ILE A 1 88 ? 6.585 -0.794 -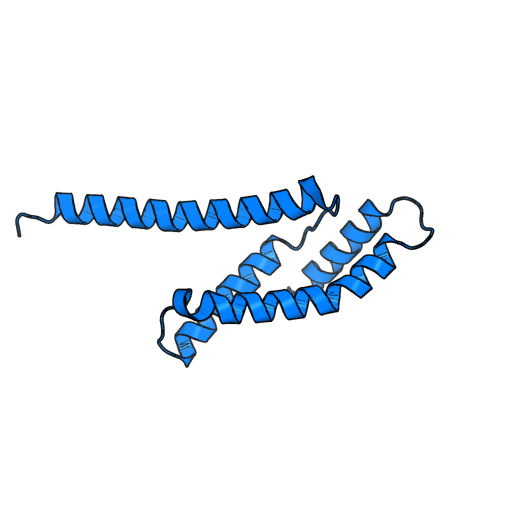19.542 1.00 75.81 88 ILE A O 1
ATOM 668 N N . GLN A 1 89 ? 5.705 -2.837 -19.307 1.00 74.88 89 GLN A N 1
ATOM 669 C CA . GLN A 1 89 ? 6.793 -3.519 -20.009 1.00 74.88 89 GLN A CA 1
ATOM 670 C C . GLN A 1 89 ? 6.976 -3.016 -21.444 1.00 74.88 89 GLN A C 1
ATOM 672 O O . GLN A 1 89 ? 8.109 -2.841 -21.878 1.00 74.88 89 GLN A O 1
ATOM 677 N N . ARG A 1 90 ? 5.901 -2.724 -22.187 1.00 73.25 90 ARG A N 1
ATOM 678 C CA . ARG A 1 90 ? 6.009 -2.151 -23.543 1.00 73.25 90 ARG A CA 1
ATOM 679 C C . ARG A 1 90 ? 6.656 -0.766 -23.547 1.00 73.25 90 ARG A C 1
ATOM 681 O O . ARG A 1 90 ? 7.433 -0.468 -24.453 1.00 73.25 90 ARG A O 1
ATOM 688 N N . VAL A 1 91 ? 6.342 0.070 -22.559 1.00 69.25 91 VAL A N 1
ATOM 689 C CA . VAL A 1 91 ? 6.878 1.435 -22.451 1.00 69.25 91 VAL A CA 1
ATOM 690 C C . VAL A 1 91 ? 8.333 1.424 -21.973 1.00 69.25 91 VAL A C 1
ATOM 692 O O . VAL A 1 91 ? 9.158 2.168 -22.503 1.00 69.25 91 VAL A O 1
ATOM 695 N N . THR A 1 92 ? 8.668 0.546 -21.028 1.00 65.88 92 THR A N 1
ATOM 696 C CA . THR A 1 92 ? 10.002 0.465 -20.419 1.00 65.88 92 THR A CA 1
ATOM 697 C C . THR A 1 92 ? 10.990 -0.391 -21.226 1.00 65.88 92 THR A C 1
ATOM 699 O O . THR A 1 92 ? 12.180 -0.099 -21.210 1.00 65.88 92 THR A O 1
ATOM 702 N N . ALA A 1 93 ? 10.542 -1.413 -21.967 1.00 64.38 93 ALA A N 1
ATOM 703 C CA . ALA A 1 93 ? 11.417 -2.326 -22.722 1.00 64.38 93 ALA A CA 1
ATOM 704 C C . ALA A 1 93 ? 11.632 -1.938 -24.200 1.00 64.38 93 ALA A C 1
ATOM 706 O O . ALA A 1 93 ? 12.343 -2.634 -24.930 1.00 64.38 93 ALA A O 1
ATOM 707 N N . GLY A 1 94 ? 11.030 -0.843 -24.677 1.00 58.09 94 GLY A N 1
ATOM 708 C CA . GLY A 1 94 ? 11.319 -0.322 -26.015 1.00 58.09 94 GLY A CA 1
ATOM 709 C C . GLY A 1 94 ? 12.798 0.071 -26.151 1.00 58.09 94 GLY A C 1
ATOM 710 O O . GLY A 1 94 ? 13.405 0.500 -25.177 1.00 58.09 94 GLY A O 1
ATOM 711 N N . ARG A 1 95 ? 13.378 -0.022 -27.362 1.00 58.81 95 ARG A N 1
ATOM 712 C CA . ARG A 1 95 ? 14.762 0.391 -27.738 1.00 58.81 95 ARG A CA 1
ATOM 713 C C . ARG A 1 95 ? 15.055 1.904 -27.548 1.00 58.81 95 ARG A C 1
ATOM 715 O O . ARG A 1 95 ? 15.745 2.518 -28.357 1.00 58.81 95 ARG A O 1
ATOM 722 N N . ARG A 1 96 ? 14.470 2.546 -26.540 1.00 60.94 96 ARG A N 1
ATOM 723 C CA . ARG A 1 96 ? 14.519 3.983 -26.268 1.00 60.94 96 ARG A CA 1
ATOM 724 C C . ARG A 1 96 ? 15.649 4.266 -25.267 1.00 60.94 96 ARG A C 1
ATOM 726 O O . ARG A 1 96 ? 15.816 3.500 -24.318 1.00 60.94 96 ARG A O 1
ATOM 733 N N . PRO A 1 97 ? 16.414 5.355 -25.437 1.00 55.84 97 PRO A N 1
ATOM 734 C CA . PRO A 1 97 ? 17.367 5.787 -24.421 1.00 55.84 97 PRO A CA 1
ATOM 735 C C . PRO A 1 97 ? 16.621 6.176 -23.128 1.00 55.84 97 PRO A C 1
ATOM 737 O O . PRO A 1 97 ? 15.604 6.862 -23.187 1.00 55.84 97 PRO A O 1
ATOM 740 N N . HIS A 1 98 ? 17.133 5.730 -21.974 1.00 65.50 98 HIS A N 1
ATOM 741 C CA . HIS A 1 98 ? 16.609 5.966 -20.611 1.00 65.50 98 HIS A CA 1
ATOM 742 C C . HIS A 1 98 ? 15.230 5.344 -20.272 1.00 65.50 98 HIS A C 1
ATOM 744 O O . HIS A 1 98 ? 14.242 6.062 -20.102 1.00 65.50 98 HIS A O 1
ATOM 750 N N . PRO A 1 99 ? 15.159 4.012 -20.058 1.00 67.06 99 PRO A N 1
ATOM 751 C CA . PRO A 1 99 ? 13.915 3.294 -19.735 1.00 67.06 99 PRO A CA 1
ATOM 752 C C . PRO A 1 99 ? 13.260 3.731 -18.412 1.00 67.06 99 PRO A C 1
ATOM 754 O O . PRO A 1 99 ? 12.034 3.720 -18.295 1.00 67.06 99 PRO A O 1
ATOM 757 N N . VAL A 1 100 ? 14.057 4.186 -17.439 1.00 69.00 100 VAL A N 1
ATOM 758 C CA . VAL A 1 100 ? 13.568 4.676 -16.136 1.00 69.00 100 VAL A CA 1
ATOM 759 C C . VAL A 1 100 ? 12.720 5.942 -16.295 1.00 69.00 100 VAL A C 1
ATOM 761 O O . VAL A 1 100 ? 11.655 6.050 -15.695 1.00 69.00 100 VAL A O 1
ATOM 764 N N . LEU A 1 101 ? 13.145 6.879 -17.152 1.00 72.62 101 LEU A N 1
ATOM 765 C CA . LEU A 1 101 ? 12.438 8.145 -17.375 1.00 72.62 101 LEU A CA 1
ATOM 766 C C . LEU A 1 101 ? 11.095 7.932 -18.098 1.00 72.62 101 LEU A C 1
ATOM 768 O O . LEU A 1 101 ? 10.140 8.666 -17.871 1.00 72.62 101 LEU A O 1
ATOM 772 N N . MET A 1 102 ? 11.001 6.906 -18.946 1.00 73.38 102 MET A N 1
ATOM 773 C CA . MET A 1 102 ? 9.757 6.560 -19.642 1.00 73.38 102 MET A CA 1
ATOM 774 C C . MET A 1 102 ? 8.740 5.909 -18.701 1.00 73.38 102 MET A C 1
ATOM 776 O O . MET A 1 102 ? 7.560 6.247 -18.759 1.00 73.38 102 MET A O 1
ATOM 780 N N . GLY A 1 103 ? 9.193 5.033 -17.794 1.00 75.00 103 GLY A N 1
ATOM 781 C CA . GLY A 1 103 ? 8.346 4.504 -16.718 1.00 75.00 103 GLY A CA 1
ATOM 782 C C . GLY A 1 103 ? 7.840 5.611 -15.789 1.00 75.00 103 GLY A C 1
ATOM 783 O O 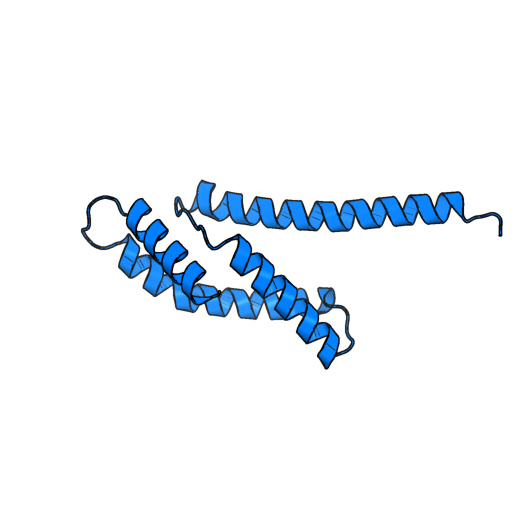. GLY A 1 103 ? 6.666 5.628 -15.426 1.00 75.00 103 GLY A O 1
ATOM 784 N N . LEU A 1 104 ? 8.700 6.590 -15.500 1.00 75.62 104 LEU A N 1
ATOM 785 C CA . LEU A 1 104 ? 8.353 7.773 -14.718 1.00 75.62 104 LEU A CA 1
ATOM 786 C C . LEU A 1 104 ? 7.236 8.601 -15.357 1.00 75.62 104 LEU A C 1
ATOM 788 O O . LEU A 1 104 ? 6.243 8.924 -14.716 1.00 75.62 104 LEU A O 1
ATOM 792 N N . LEU A 1 105 ? 7.395 8.943 -16.638 1.00 79.12 105 LEU A N 1
ATOM 793 C CA . LEU A 1 105 ? 6.413 9.732 -17.381 1.00 79.12 105 LEU A CA 1
ATOM 794 C C . LEU A 1 105 ? 5.085 8.987 -17.528 1.00 79.12 105 LEU A C 1
ATOM 796 O O . LEU A 1 105 ? 4.026 9.606 -17.498 1.00 79.12 105 LEU A O 1
ATOM 800 N N . PHE A 1 106 ? 5.133 7.662 -17.669 1.00 77.12 106 PHE A N 1
ATOM 801 C CA . PHE A 1 106 ? 3.939 6.833 -17.768 1.00 77.12 106 PHE A CA 1
ATOM 802 C C . PHE A 1 106 ? 3.152 6.785 -16.456 1.00 77.12 106 PHE A C 1
ATOM 804 O O . PHE A 1 106 ? 1.944 7.011 -16.463 1.00 77.12 106 PHE A O 1
ATOM 811 N N . THR A 1 107 ? 3.829 6.537 -15.332 1.00 78.75 107 THR A N 1
ATOM 812 C CA . THR A 1 107 ? 3.185 6.527 -14.008 1.00 78.75 107 THR A CA 1
ATOM 813 C C . THR A 1 107 ? 2.680 7.914 -13.623 1.00 78.75 107 THR A C 1
ATOM 815 O O . THR A 1 107 ? 1.575 8.036 -13.109 1.00 78.75 107 THR A O 1
ATOM 818 N N . PHE A 1 108 ? 3.407 8.975 -13.982 1.00 79.12 108 PHE A N 1
ATOM 819 C CA . PHE A 1 108 ? 2.926 10.349 -13.835 1.00 79.12 108 PHE A CA 1
ATOM 820 C C . PHE A 1 108 ? 1.699 10.651 -14.715 1.00 79.12 108 PHE A C 1
ATOM 822 O O . PHE A 1 108 ? 0.770 11.324 -14.280 1.00 79.12 108 PHE A O 1
ATOM 829 N N . GLY A 1 109 ? 1.650 10.131 -15.944 1.00 79.44 109 GLY A N 1
ATOM 830 C CA . GLY A 1 109 ? 0.469 10.244 -16.805 1.00 79.44 109 GLY A CA 1
ATOM 831 C C . GLY A 1 109 ? -0.756 9.543 -16.208 1.00 79.44 109 GLY A C 1
ATOM 832 O O . GLY A 1 109 ? -1.839 10.126 -16.168 1.00 79.44 109 GLY A O 1
ATOM 833 N N . LEU A 1 110 ? -0.576 8.326 -15.684 1.00 78.94 110 LEU A N 1
ATOM 834 C CA . LEU A 1 110 ? -1.613 7.600 -14.940 1.00 78.94 110 LEU A CA 1
ATOM 835 C C . LEU A 1 110 ? -2.102 8.395 -13.726 1.00 78.94 110 LEU A C 1
ATOM 837 O O . LEU A 1 110 ? -3.308 8.510 -13.524 1.00 78.94 110 LEU A O 1
ATOM 841 N N . ALA A 1 111 ? -1.175 8.997 -12.984 1.00 78.31 111 ALA A N 1
ATOM 842 C CA . ALA A 1 111 ? -1.482 9.827 -11.831 1.00 78.31 111 ALA A CA 1
ATOM 843 C C . ALA A 1 111 ? -2.394 11.007 -12.183 1.00 78.31 111 ALA A C 1
ATOM 845 O O . ALA A 1 111 ? -3.441 11.226 -11.575 1.00 78.31 111 ALA A O 1
ATOM 846 N N . THR A 1 112 ? -2.054 11.732 -13.252 1.00 78.75 112 THR A N 1
ATOM 847 C CA . THR A 1 112 ? -2.866 12.863 -13.723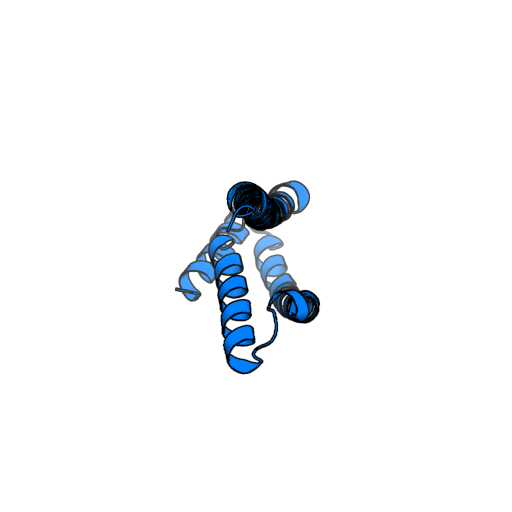 1.00 78.75 112 THR A CA 1
ATOM 848 C C . THR A 1 112 ? -4.237 12.467 -14.272 1.00 78.75 112 THR A C 1
ATOM 850 O O . THR A 1 112 ? -5.140 13.293 -14.257 1.00 78.75 112 THR A O 1
ATOM 853 N N . LEU A 1 113 ? -4.409 11.229 -14.743 1.00 77.44 113 LEU A N 1
ATOM 854 C CA . LEU A 1 113 ? -5.699 10.693 -15.195 1.00 77.44 113 LEU A CA 1
ATOM 855 C C . LEU A 1 113 ? -6.632 10.327 -14.033 1.00 77.44 113 LEU A C 1
ATOM 857 O O . LEU A 1 113 ? -7.844 10.293 -14.220 1.00 77.44 113 LEU A O 1
ATOM 861 N N . ALA A 1 114 ? -6.069 10.015 -12.866 1.00 65.62 114 ALA A N 1
ATOM 862 C CA . ALA A 1 114 ? -6.809 9.607 -11.675 1.00 65.62 114 ALA A CA 1
ATOM 863 C C . ALA A 1 114 ? -7.260 10.790 -10.791 1.00 65.62 114 ALA A C 1
ATOM 865 O O . ALA A 1 114 ? -7.899 10.564 -9.762 1.00 65.62 114 ALA A O 1
ATOM 866 N N . LYS A 1 115 ? -6.918 12.028 -11.171 1.00 58.38 115 LYS A N 1
ATOM 867 C CA . LYS A 1 115 ? -7.333 13.277 -10.515 1.00 58.38 115 LYS A CA 1
ATOM 868 C C . LYS A 1 115 ? -8.579 13.866 -11.161 1.00 58.38 115 LYS A C 1
ATOM 870 O O . LYS A 1 115 ? -9.457 14.304 -10.388 1.00 58.38 115 LYS A O 1
#

Secondary structure (DSSP, 8-state):
-TTHHHHHHHHHHHHHHHHHHHHHHHHHHHHHHHHTS----STHHHHHHHHHHHHHHHHHHH-S-GGGGHHHHHHHHHHHHHHHHHHHHHHHSSS-S-HHHHHHHHHHHHHHH--

Radius of gyration: 18.85 Å; chains: 1; bounding box: 40×24×66 Å

pLDDT: mean 82.61, std 10.52, range [51.41, 96.06]